Protein AF-A0A838Q111-F1 (afdb_monomer)

pLDDT: mean 85.46, std 13.31, range [51.09, 95.94]

Secondary structure (DSSP, 8-state):
---------HHHHHHHHHHHT-SSHHHHHHHHHHHHHHHHHHHHHS-TTGGG-

Solvent-accessible surface area (backbone atoms only — not comparable to full-atom values): 3382 Å² total; per-residue (Å²): 135,85,91,78,92,76,93,71,61,67,68,62,50,49,52,47,22,65,76,68,70,43,92,42,72,70,53,32,53,54,50,52,54,48,53,51,52,51,51,55,48,53,61,64,71,52,44,82,70,66,78,74,112

Structure (mmCIF, N/CA/C/O backbone):
data_AF-A0A838Q111-F1
#
_entry.id   AF-A0A838Q111-F1
#
loop_
_atom_site.group_PDB
_atom_site.id
_atom_site.type_symbol
_atom_site.label_atom_id
_atom_site.label_alt_id
_atom_site.label_comp_id
_atom_site.label_asym_id
_atom_site.label_entity_id
_atom_site.label_seq_id
_atom_site.pdbx_PDB_ins_code
_atom_site.Cartn_x
_atom_site.Cartn_y
_atom_site.Cartn_z
_atom_site.occupancy
_atom_site.B_iso_or_equiv
_atom_site.auth_seq_id
_atom_site.auth_comp_id
_atom_site.auth_asym_id
_atom_site.auth_atom_id
_atom_site.pdbx_PDB_model_num
ATOM 1 N N . MET A 1 1 ? -6.811 15.125 -7.726 1.00 58.53 1 MET A N 1
ATOM 2 C CA . MET A 1 1 ? -6.709 13.652 -7.846 1.00 58.53 1 MET A CA 1
ATOM 3 C C . MET A 1 1 ? -8.076 13.092 -8.203 1.00 58.53 1 MET A C 1
ATOM 5 O O . MET A 1 1 ? -9.054 13.500 -7.584 1.00 58.53 1 MET A O 1
ATOM 9 N N . ALA A 1 2 ? -8.150 12.199 -9.192 1.00 83.88 2 ALA A N 1
ATOM 10 C CA . ALA A 1 2 ? -9.375 11.462 -9.504 1.00 83.88 2 ALA A CA 1
ATOM 11 C C . ALA A 1 2 ? -9.575 10.330 -8.485 1.00 83.88 2 ALA A C 1
ATOM 13 O O . ALA A 1 2 ? -8.606 9.686 -8.086 1.00 83.88 2 ALA A O 1
ATOM 14 N N . LYS A 1 3 ? -10.817 10.089 -8.058 1.00 89.06 3 LYS A N 1
ATOM 15 C CA . LYS A 1 3 ? -11.139 8.982 -7.150 1.00 89.06 3 LYS A CA 1
ATOM 16 C C . LYS A 1 3 ? -11.315 7.708 -7.971 1.00 89.06 3 LYS A C 1
ATOM 18 O O . LYS A 1 3 ? -12.063 7.701 -8.946 1.00 89.06 3 LYS A O 1
ATOM 23 N N . ARG A 1 4 ? -10.615 6.649 -7.582 1.00 87.69 4 ARG A N 1
ATOM 24 C CA . ARG A 1 4 ? -10.750 5.306 -8.148 1.00 87.69 4 ARG A CA 1
ATOM 25 C C . ARG A 1 4 ? -11.108 4.360 -7.010 1.00 87.69 4 ARG A C 1
ATOM 27 O O . ARG A 1 4 ? -10.596 4.524 -5.907 1.00 87.69 4 ARG A O 1
ATOM 34 N N . LEU A 1 5 ? -12.009 3.428 -7.286 1.00 92.38 5 LEU A N 1
ATOM 35 C CA . LEU A 1 5 ? -12.379 2.357 -6.369 1.00 92.38 5 LEU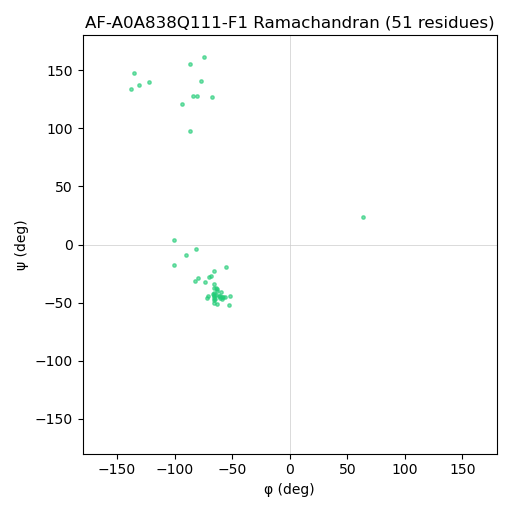 A CA 1
ATOM 36 C C . LEU A 1 5 ? -11.502 1.156 -6.725 1.00 92.38 5 LEU A C 1
ATOM 38 O O . LEU A 1 5 ? -11.481 0.746 -7.885 1.00 92.38 5 LEU A O 1
ATOM 42 N N . VAL A 1 6 ? -10.721 0.683 -5.760 1.00 89.06 6 VAL A N 1
ATOM 43 C CA . VAL A 1 6 ? -9.781 -0.431 -5.906 1.00 89.06 6 VAL A CA 1
ATOM 44 C C . VAL A 1 6 ? -9.913 -1.277 -4.651 1.00 89.06 6 VAL A C 1
ATOM 46 O O . VAL A 1 6 ? -9.950 -0.726 -3.552 1.00 89.06 6 VAL A O 1
ATOM 49 N N . GLU A 1 7 ? -10.009 -2.587 -4.822 1.00 93.62 7 GLU A N 1
ATOM 50 C CA . GLU A 1 7 ? -9.966 -3.528 -3.708 1.00 93.62 7 GLU A CA 1
ATOM 51 C C . GLU A 1 7 ? -8.507 -3.741 -3.306 1.00 93.62 7 GLU A C 1
ATOM 53 O O . GLU A 1 7 ? -7.648 -3.997 -4.153 1.00 93.62 7 GLU A O 1
ATOM 58 N N . ILE A 1 8 ? -8.222 -3.568 -2.020 1.00 91.94 8 ILE A N 1
ATOM 59 C CA . ILE A 1 8 ? -6.887 -3.693 -1.441 1.00 91.94 8 ILE A CA 1
ATOM 60 C C . ILE A 1 8 ? -7.031 -4.593 -0.222 1.00 91.94 8 ILE A C 1
ATOM 62 O O . ILE A 1 8 ? -7.984 -4.448 0.538 1.00 91.94 8 ILE A O 1
ATOM 66 N N . ASP A 1 9 ? -6.092 -5.515 -0.059 1.00 95.12 9 ASP A N 1
ATOM 67 C CA . ASP A 1 9 ? -6.010 -6.339 1.137 1.00 95.12 9 ASP A CA 1
ATOM 68 C C . ASP A 1 9 ? -5.638 -5.477 2.359 1.00 95.12 9 ASP A C 1
ATOM 70 O O . ASP A 1 9 ? -4.662 -4.722 2.320 1.00 95.12 9 ASP A O 1
ATOM 74 N N . ASP A 1 10 ? -6.437 -5.557 3.425 1.00 92.88 10 ASP A N 1
ATOM 75 C CA . ASP A 1 10 ? -6.262 -4.739 4.634 1.00 92.88 10 ASP A CA 1
ATOM 76 C C . ASP A 1 10 ? -4.962 -5.068 5.382 1.00 92.88 10 ASP A C 1
ATOM 78 O O . ASP A 1 10 ? -4.331 -4.168 5.940 1.00 92.88 10 ASP A O 1
ATOM 82 N N . ASP A 1 11 ? -4.524 -6.330 5.366 1.00 95.69 11 ASP A N 1
ATOM 83 C CA . ASP A 1 11 ? -3.289 -6.743 6.033 1.00 95.69 11 ASP A CA 1
ATOM 84 C C . ASP A 1 11 ? -2.068 -6.196 5.282 1.00 95.69 11 ASP A C 1
ATOM 86 O O . ASP A 1 11 ? -1.181 -5.579 5.876 1.00 95.69 11 ASP A O 1
ATOM 90 N N . LEU A 1 12 ? -2.076 -6.294 3.950 1.00 94.75 12 LEU A N 1
ATOM 91 C CA . LEU A 1 12 ? -1.069 -5.676 3.090 1.00 94.75 12 LEU A CA 1
AT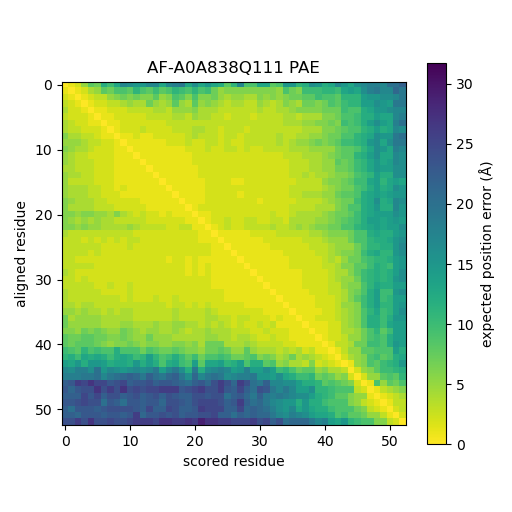OM 92 C C . LEU A 1 12 ? -1.031 -4.152 3.262 1.00 94.75 12 LEU A C 1
ATOM 94 O O . LEU A 1 12 ? 0.047 -3.552 3.285 1.00 94.75 12 LEU A O 1
ATOM 98 N N . LEU A 1 13 ? -2.197 -3.514 3.379 1.00 93.94 13 LEU A N 1
ATOM 99 C CA . LEU A 1 13 ? -2.299 -2.073 3.584 1.00 93.94 13 LEU A CA 1
ATOM 100 C C . LEU A 1 13 ? -1.719 -1.651 4.937 1.00 93.94 13 LEU A C 1
ATOM 102 O O . LEU A 1 13 ? -1.012 -0.644 5.007 1.00 93.94 13 LEU A O 1
ATOM 106 N N . GLU A 1 14 ? -1.980 -2.415 5.996 1.00 95.19 14 GLU A N 1
ATOM 107 C CA . GLU A 1 14 ? -1.411 -2.176 7.322 1.00 95.19 14 GLU A CA 1
ATOM 108 C C . GLU A 1 14 ? 0.110 -2.374 7.323 1.00 95.19 14 GLU A C 1
ATOM 110 O O . GLU A 1 14 ? 0.845 -1.515 7.813 1.00 95.19 14 GLU A O 1
ATOM 115 N N . GLN A 1 15 ? 0.612 -3.440 6.695 1.00 95.31 15 GLN A N 1
ATOM 116 C CA . GLN A 1 15 ? 2.052 -3.657 6.538 1.00 95.31 15 GLN A CA 1
ATOM 117 C C . GLN A 1 15 ? 2.720 -2.494 5.792 1.00 95.31 15 GLN A C 1
ATOM 119 O O . GLN A 1 15 ? 3.751 -1.978 6.231 1.00 95.31 15 GLN A O 1
ATOM 124 N N . ALA A 1 16 ? 2.116 -2.027 4.694 1.00 94.94 16 ALA A N 1
ATOM 125 C CA . ALA A 1 16 ? 2.607 -0.868 3.957 1.00 94.94 16 ALA A CA 1
ATOM 126 C C . ALA A 1 16 ? 2.567 0.405 4.815 1.00 94.94 16 ALA A C 1
ATOM 128 O O . ALA A 1 16 ? 3.508 1.198 4.795 1.00 94.94 16 ALA A O 1
ATOM 129 N N . ARG A 1 17 ? 1.511 0.599 5.612 1.00 95.69 17 ARG A N 1
ATOM 130 C CA . ARG A 1 17 ? 1.387 1.750 6.511 1.00 95.69 17 ARG A CA 1
ATOM 131 C C . ARG A 1 17 ? 2.500 1.769 7.554 1.00 95.69 17 ARG A C 1
ATOM 133 O O . ARG A 1 17 ? 3.094 2.827 7.764 1.00 95.69 17 ARG A O 1
ATOM 140 N N . GLN A 1 18 ? 2.796 0.619 8.157 1.00 95.81 18 GLN A N 1
ATOM 141 C CA . GLN A 1 18 ? 3.875 0.453 9.130 1.00 95.81 18 GLN A CA 1
ATOM 142 C C . GLN A 1 18 ? 5.252 0.667 8.495 1.00 95.81 18 GLN A C 1
ATOM 144 O O . GLN A 1 18 ? 6.060 1.414 9.043 1.00 95.81 18 GLN A O 1
ATOM 149 N N . ALA A 1 19 ? 5.504 0.070 7.327 1.00 94.88 19 ALA A N 1
ATOM 150 C CA . ALA A 1 19 ? 6.775 0.202 6.614 1.00 94.88 19 ALA A CA 1
ATOM 151 C C . ALA A 1 19 ? 7.058 1.650 6.181 1.00 94.88 19 ALA A C 1
ATOM 153 O O . ALA A 1 19 ? 8.194 2.110 6.264 1.00 94.88 19 ALA A O 1
ATOM 154 N N . LEU A 1 20 ? 6.021 2.373 5.750 1.00 93.44 20 LEU A N 1
ATOM 155 C CA . LEU A 1 20 ? 6.130 3.748 5.259 1.00 93.44 20 LEU A CA 1
ATOM 156 C C . LEU A 1 20 ? 5.962 4.808 6.361 1.00 93.44 20 LEU A C 1
ATOM 158 O O . LEU A 1 20 ? 6.159 5.993 6.100 1.00 93.44 20 LEU A O 1
ATOM 162 N N . GLY A 1 21 ? 5.560 4.418 7.577 1.00 95.75 21 GLY A N 1
ATOM 163 C CA . GLY A 1 21 ? 5.325 5.340 8.697 1.00 95.75 21 GLY A CA 1
ATOM 164 C C . GLY A 1 21 ? 4.189 6.345 8.463 1.00 95.75 21 GLY A C 1
ATOM 165 O O . GLY A 1 21 ? 4.174 7.425 9.050 1.00 95.75 21 GLY A O 1
ATOM 166 N N . THR A 1 22 ? 3.253 6.019 7.573 1.00 95.94 22 THR A N 1
ATOM 167 C CA . THR A 1 22 ? 2.183 6.937 7.138 1.00 95.94 22 THR A CA 1
ATOM 168 C C . THR A 1 22 ? 0.963 6.904 8.053 1.00 95.94 22 THR A C 1
ATOM 170 O O . THR A 1 22 ? 0.676 5.900 8.701 1.00 95.94 22 THR A O 1
ATOM 173 N N . SER A 1 23 ? 0.193 7.995 8.078 1.00 92.06 23 SER A N 1
ATOM 174 C CA . SER A 1 23 ? -0.969 8.119 8.979 1.00 92.06 23 SER A CA 1
ATOM 175 C C . SER A 1 23 ? -2.320 7.854 8.311 1.00 92.06 23 SER A C 1
ATOM 177 O O . SER A 1 23 ? -3.312 7.613 8.998 1.00 92.06 23 SER A O 1
ATOM 179 N N . THR A 1 24 ? -2.397 7.898 6.977 1.00 94.56 24 THR A N 1
ATOM 180 C CA . THR A 1 24 ? -3.664 7.716 6.246 1.00 94.56 24 THR A CA 1
ATOM 181 C C . THR A 1 24 ? -3.503 6.789 5.051 1.00 94.56 24 THR A C 1
ATOM 183 O O . THR A 1 24 ? -2.491 6.852 4.368 1.00 94.56 24 THR A O 1
ATOM 186 N N . ILE A 1 25 ? -4.551 6.027 4.719 1.00 92.62 25 ILE A N 1
ATOM 187 C CA . ILE A 1 25 ? -4.587 5.122 3.551 1.00 92.62 25 ILE A CA 1
ATOM 188 C C . ILE A 1 25 ? -4.185 5.851 2.264 1.00 92.62 25 ILE A C 1
ATOM 190 O O . ILE A 1 25 ? -3.391 5.360 1.468 1.00 92.62 25 ILE A O 1
ATOM 194 N N . LYS A 1 26 ? -4.712 7.066 2.068 1.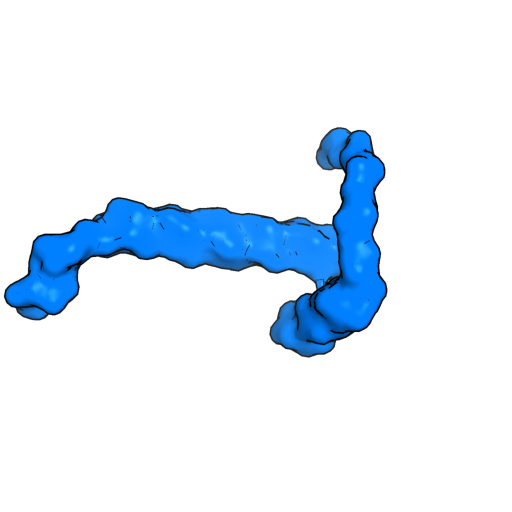00 93.38 26 LYS A N 1
ATOM 195 C CA . LYS A 1 26 ? -4.375 7.906 0.915 1.00 93.38 26 LYS A CA 1
ATOM 196 C C . LYS A 1 26 ? -2.874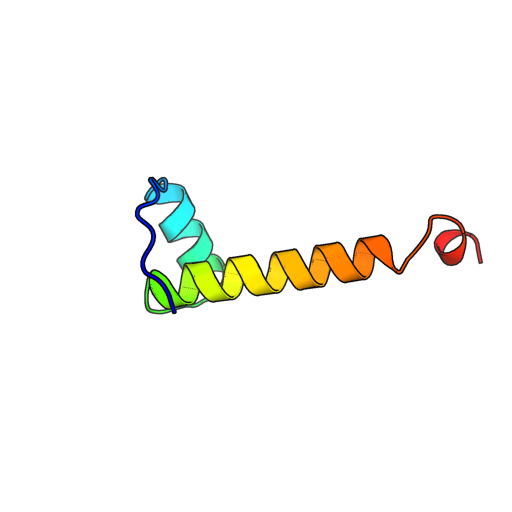 8.187 0.863 1.00 93.38 26 LYS A C 1
ATOM 198 O O . LYS A 1 26 ? -2.291 8.148 -0.213 1.00 93.38 26 LYS A O 1
ATOM 203 N N . GLU A 1 27 ? -2.277 8.540 1.993 1.00 94.44 27 GLU A N 1
ATOM 204 C CA . GLU A 1 27 ? -0.847 8.824 2.086 1.00 94.44 27 GLU A CA 1
ATOM 205 C C . GLU A 1 27 ? -0.027 7.561 1.823 1.00 94.44 27 GLU A C 1
ATOM 207 O O . GLU A 1 27 ? 0.823 7.591 0.943 1.00 94.44 27 GLU A O 1
ATOM 212 N N . THR A 1 28 ? -0.375 6.436 2.456 1.00 95.50 28 THR A N 1
ATOM 213 C CA . THR A 1 28 ? 0.258 5.127 2.232 1.00 95.50 28 THR A CA 1
ATOM 214 C C . THR A 1 28 ? 0.276 4.755 0.751 1.00 95.50 28 THR A C 1
ATOM 216 O O . THR A 1 28 ? 1.334 4.485 0.191 1.00 95.50 28 THR A O 1
ATOM 219 N N . VAL A 1 29 ? -0.883 4.807 0.085 1.00 93.81 29 VAL A N 1
ATOM 220 C CA . VAL A 1 29 ? -1.014 4.423 -1.328 1.00 93.81 29 VAL A CA 1
ATOM 221 C C . VAL A 1 29 ? -0.244 5.375 -2.242 1.00 93.81 29 VAL A C 1
ATOM 223 O O . VAL A 1 29 ? 0.438 4.923 -3.158 1.00 93.81 29 VAL A O 1
ATOM 226 N N . ASN A 1 30 ? -0.322 6.690 -2.014 1.00 94.31 30 ASN A N 1
ATOM 227 C CA . ASN A 1 30 ? 0.410 7.644 -2.853 1.00 94.31 30 ASN A CA 1
ATOM 228 C C . ASN A 1 30 ? 1.927 7.503 -2.685 1.00 94.31 30 ASN A C 1
ATOM 230 O O . ASN A 1 30 ? 2.641 7.531 -3.686 1.00 94.31 30 ASN A O 1
ATOM 234 N N . THR A 1 31 ? 2.409 7.332 -1.453 1.00 94.81 31 THR A N 1
ATOM 235 C CA . THR A 1 31 ? 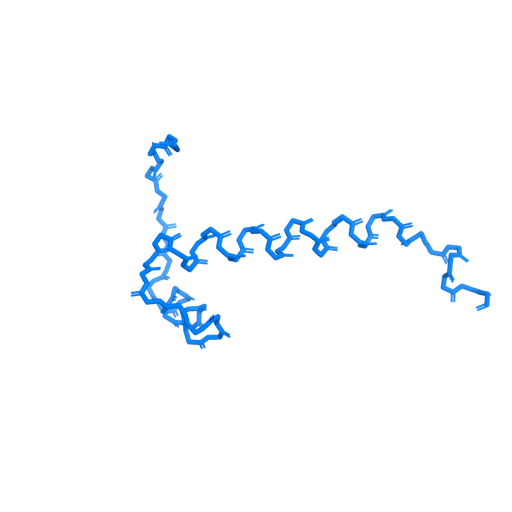3.836 7.143 -1.170 1.00 94.81 31 THR A CA 1
ATOM 236 C C . THR A 1 31 ? 4.341 5.839 -1.781 1.00 94.81 31 THR A C 1
ATOM 238 O O . THR A 1 31 ? 5.322 5.870 -2.518 1.00 94.81 31 THR A O 1
ATOM 241 N N . ALA A 1 32 ? 3.623 4.725 -1.597 1.00 94.19 32 ALA A N 1
ATOM 242 C CA . ALA A 1 32 ? 3.992 3.433 -2.176 1.00 94.19 32 ALA A CA 1
ATOM 243 C C . ALA A 1 32 ? 4.086 3.483 -3.712 1.00 94.19 32 ALA A C 1
ATOM 245 O O . ALA A 1 32 ? 5.063 3.023 -4.303 1.00 94.19 32 ALA A O 1
ATOM 246 N N . LEU A 1 33 ? 3.087 4.082 -4.375 1.00 93.06 33 LEU A N 1
ATOM 247 C CA . LEU A 1 33 ? 3.086 4.224 -5.834 1.00 93.06 33 LEU A CA 1
ATOM 248 C C . LEU A 1 33 ? 4.232 5.113 -6.324 1.00 93.06 33 LEU A C 1
ATOM 250 O O . LEU A 1 33 ? 4.820 4.837 -7.373 1.00 93.06 33 LEU A O 1
ATOM 254 N N . LEU A 1 34 ? 4.552 6.174 -5.584 1.00 93.19 34 LEU A N 1
ATOM 255 C CA . LEU A 1 34 ? 5.659 7.059 -5.915 1.00 93.19 34 LEU A CA 1
ATOM 256 C C . LEU A 1 34 ? 7.003 6.332 -5.796 1.00 93.19 34 LEU A C 1
ATOM 258 O O . LEU A 1 34 ? 7.781 6.362 -6.749 1.00 93.19 34 LEU A O 1
ATOM 262 N N . GLU A 1 35 ? 7.259 5.653 -4.676 1.00 92.69 35 GLU A N 1
ATOM 263 C CA . GLU A 1 35 ? 8.514 4.928 -4.449 1.00 92.69 35 GLU A CA 1
ATOM 264 C C . GLU A 1 35 ? 8.742 3.831 -5.488 1.00 92.69 35 GLU A C 1
ATOM 266 O O . GLU A 1 35 ? 9.824 3.759 -6.074 1.00 92.69 35 GLU A O 1
ATOM 271 N N . GLU A 1 36 ? 7.717 3.040 -5.810 1.00 91.88 36 GLU A N 1
ATOM 272 C CA . GLU A 1 36 ? 7.829 2.016 -6.852 1.00 91.88 36 GLU A CA 1
ATOM 273 C C . GLU A 1 36 ? 8.040 2.622 -8.243 1.00 91.88 36 GLU A C 1
ATOM 275 O O . GLU A 1 36 ? 8.832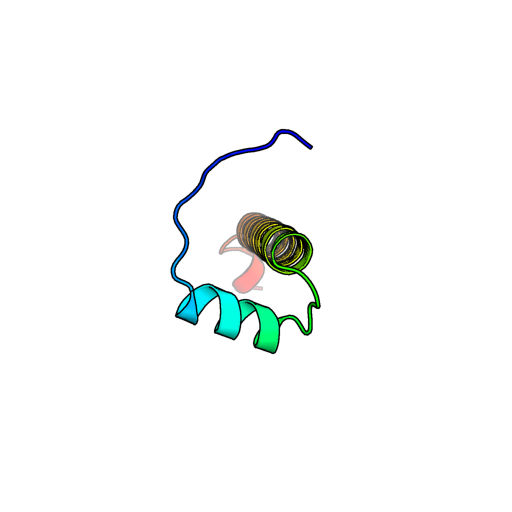 2.101 -9.031 1.00 91.88 36 GLU A O 1
ATOM 280 N N . THR A 1 37 ? 7.401 3.754 -8.554 1.00 91.00 37 THR A N 1
A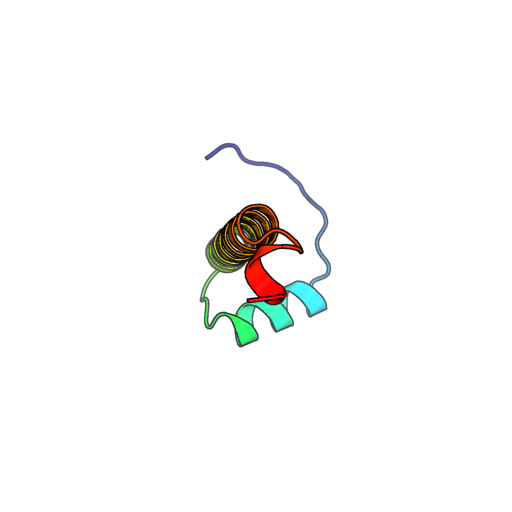TOM 281 C CA . THR A 1 37 ? 7.615 4.446 -9.836 1.00 91.00 37 THR A CA 1
ATOM 282 C C . THR A 1 37 ? 9.051 4.946 -9.956 1.00 91.00 37 THR A C 1
ATOM 284 O O . THR A 1 37 ? 9.678 4.778 -11.006 1.00 91.00 37 THR A O 1
ATOM 287 N N . VAL A 1 38 ? 9.591 5.521 -8.880 1.00 89.06 38 VAL A N 1
ATOM 288 C CA . VAL A 1 38 ? 10.980 5.978 -8.810 1.00 89.06 38 VAL A CA 1
ATOM 289 C C . VAL A 1 38 ? 11.919 4.783 -8.956 1.00 89.06 38 VAL A C 1
ATOM 291 O O . VAL A 1 38 ? 12.765 4.789 -9.848 1.00 89.06 38 VAL A O 1
ATOM 294 N N . ARG A 1 39 ? 11.728 3.711 -8.178 1.00 88.12 39 ARG A N 1
ATOM 295 C CA . ARG A 1 39 ? 12.535 2.483 -8.260 1.00 88.12 39 ARG A CA 1
ATOM 296 C C . ARG A 1 39 ? 12.527 1.884 -9.667 1.00 88.12 39 ARG A C 1
ATOM 298 O O . ARG A 1 39 ? 13.581 1.555 -10.208 1.00 88.12 39 ARG A O 1
ATOM 305 N N . ALA A 1 40 ? 11.359 1.809 -10.299 1.00 84.94 40 ALA A N 1
ATOM 306 C CA . ALA A 1 40 ? 11.213 1.314 -11.663 1.00 84.94 40 ALA A CA 1
ATOM 307 C C . ALA A 1 40 ? 11.837 2.244 -12.718 1.00 84.94 40 ALA A C 1
ATOM 309 O O . ALA A 1 40 ? 12.200 1.781 -13.801 1.00 84.94 40 ALA A O 1
ATOM 310 N N . ALA A 1 41 ? 11.936 3.549 -12.456 1.00 84.50 41 ALA A N 1
ATOM 311 C CA . ALA A 1 41 ? 12.668 4.479 -13.311 1.00 84.50 41 ALA A CA 1
ATOM 312 C C . ALA A 1 41 ? 14.18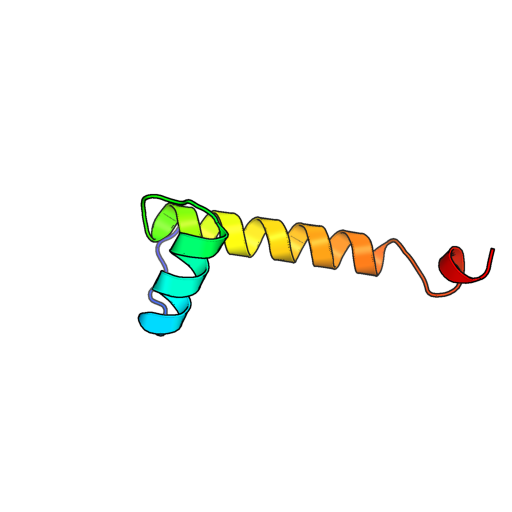4 4.263 -13.182 1.00 84.50 41 ALA A C 1
ATOM 314 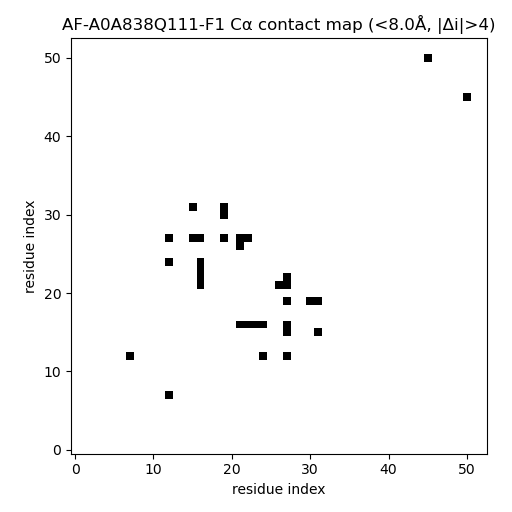O O . ALA A 1 41 ? 14.852 4.111 -14.203 1.00 84.50 41 ALA A O 1
ATOM 315 N N . TRP A 1 42 ? 14.700 4.129 -11.954 1.00 78.06 42 TRP A N 1
ATOM 316 C CA . TRP A 1 42 ? 16.116 3.839 -11.691 1.00 78.06 42 TRP A CA 1
ATOM 317 C C . TRP A 1 42 ? 16.570 2.509 -12.301 1.00 78.06 42 TRP A C 1
ATOM 319 O O . TRP A 1 42 ? 17.596 2.452 -12.977 1.00 78.06 42 TRP A O 1
ATOM 329 N N . CYS A 1 43 ? 15.792 1.436 -12.135 1.00 75.31 43 CYS A N 1
ATOM 330 C CA . CYS A 1 43 ? 16.109 0.143 -12.750 1.00 75.31 43 CYS A CA 1
ATOM 331 C C . CYS A 1 43 ? 16.039 0.167 -14.283 1.00 75.31 43 CYS A C 1
ATOM 333 O O . CYS A 1 43 ? 16.653 -0.676 -14.927 1.00 75.31 43 CYS A O 1
ATOM 335 N N . ARG A 1 44 ? 15.289 1.102 -14.881 1.00 68.50 44 ARG A N 1
ATOM 336 C CA . ARG A 1 44 ? 15.260 1.283 -16.339 1.00 68.50 44 ARG A CA 1
ATOM 337 C C . ARG A 1 44 ? 16.428 2.112 -16.853 1.00 68.50 44 ARG A C 1
ATOM 339 O O . ARG A 1 44 ? 16.859 1.883 -17.977 1.00 68.50 44 ARG A O 1
ATOM 346 N N . SER A 1 45 ? 16.922 3.062 -16.062 1.00 62.66 45 SER A N 1
ATOM 347 C CA . SER A 1 45 ? 18.063 3.895 -16.442 1.00 62.66 45 SER A CA 1
ATOM 348 C C . SER A 1 45 ? 19.406 3.195 -16.247 1.00 62.66 45 SER A C 1
ATOM 350 O O . SER A 1 45 ? 20.334 3.485 -16.988 1.00 62.66 45 SER A O 1
ATOM 352 N N . ILE A 1 46 ? 19.513 2.272 -15.286 1.00 61.75 46 ILE A N 1
ATOM 353 C CA . ILE A 1 46 ? 20.697 1.422 -15.123 1.00 61.75 46 ILE A CA 1
ATOM 354 C C . ILE A 1 46 ? 20.517 0.204 -16.025 1.00 61.75 46 ILE A C 1
ATOM 356 O O . ILE A 1 46 ? 19.823 -0.756 -15.686 1.00 61.75 46 ILE A O 1
ATOM 360 N N . THR A 1 47 ? 21.116 0.252 -17.209 1.00 64.94 47 THR A N 1
ATOM 361 C CA . THR A 1 47 ? 21.127 -0.905 -18.104 1.00 64.94 47 THR A CA 1
ATOM 362 C C . THR A 1 47 ? 22.104 -1.961 -17.579 1.00 64.94 47 THR A C 1
ATOM 364 O O . THR A 1 47 ? 22.993 -1.676 -16.778 1.00 64.94 47 THR A O 1
ATOM 367 N N . LYS A 1 48 ? 21.984 -3.217 -18.037 1.00 59.53 48 LYS A N 1
ATOM 368 C CA . LYS A 1 48 ? 22.956 -4.282 -17.698 1.00 59.53 48 LYS A CA 1
ATOM 369 C C . LYS A 1 48 ? 24.409 -3.910 -18.048 1.00 59.53 48 LYS A C 1
ATOM 371 O O . LYS A 1 48 ? 25.317 -4.551 -17.523 1.00 59.53 48 LYS A O 1
ATOM 376 N N . GLU A 1 49 ? 24.623 -2.931 -18.930 1.00 60.16 49 GLU A N 1
ATOM 377 C CA . GLU A 1 49 ? 25.948 -2.425 -19.304 1.00 60.16 49 GLU A CA 1
ATOM 378 C C . GLU A 1 49 ? 26.589 -1.559 -18.208 1.00 60.16 49 GLU A C 1
ATOM 380 O O . GLU A 1 49 ? 27.799 -1.648 -18.015 1.00 60.16 49 GLU A O 1
ATOM 385 N N . ASP A 1 50 ? 25.802 -0.821 -17.420 1.00 61.09 50 ASP A N 1
ATOM 386 C CA . ASP A 1 50 ? 26.302 0.028 -16.327 1.00 61.09 50 ASP A CA 1
ATOM 387 C C . ASP A 1 50 ? 26.836 -0.785 -15.134 1.00 61.09 50 ASP A C 1
ATOM 389 O O . ASP A 1 50 ? 27.742 -0.348 -14.432 1.00 61.09 50 ASP A O 1
ATOM 393 N N . LEU A 1 51 ? 26.319 -2.004 -14.927 1.00 60.38 51 LEU A N 1
ATOM 394 C CA . LEU A 1 51 ? 26.750 -2.926 -13.863 1.00 60.38 51 LEU A CA 1
ATOM 395 C C . LEU A 1 51 ? 28.018 -3.732 -14.207 1.00 60.38 51 LEU A C 1
ATOM 397 O O . LEU A 1 51 ? 28.481 -4.518 -13.381 1.00 60.38 51 LEU A O 1
ATOM 401 N N . ARG A 1 52 ? 28.562 -3.597 -15.425 1.00 62.16 52 ARG A N 1
ATOM 402 C CA . ARG A 1 52 ? 29.771 -4.316 -15.879 1.00 62.16 52 ARG A CA 1
ATOM 403 C C . ARG A 1 52 ? 31.054 -3.475 -15.835 1.00 62.16 52 ARG A C 1
ATOM 405 O O . ARG A 1 52 ? 32.080 -3.968 -16.307 1.00 62.16 52 ARG A O 1
ATOM 412 N N . ARG A 1 53 ? 31.004 -2.239 -15.330 1.00 51.09 53 ARG A N 1
ATOM 413 C CA . ARG A 1 53 ? 32.129 -1.293 -15.344 1.00 51.09 53 ARG A CA 1
ATOM 414 C C . ARG A 1 53 ? 32.764 -1.094 -13.975 1.00 51.09 53 ARG A C 1
ATOM 416 O O . ARG A 1 53 ? 32.017 -1.092 -12.976 1.00 51.09 53 ARG A O 1
#

Sequence (53 aa):
MAKRLVEIDDDLLEQARQALGTSTIKETVNTALLEETVRAAWCRSITKEDLRR

Mean predicted aligned error: 7.04 Å

Nearest PDB structures (foldseek):
  6a7v-assembly1_H  TM=8.273E-01  e=5.993E-01  Mycobacterium tuberculosis H37Rv
  7vp2-assembly1_B  TM=6.180E-01  e=3.382E+00  Arabidopsis thaliana
  7vp4-assembly1_B  TM=6.335E-01  e=3.884E+00  Arabidopsis thaliana
  7vp2-assembly1_A  TM=6.337E-01  e=8.913E+00  Arabidopsis thaliana
  5zkt-assembly1_A  TM=5.231E-01  e=8.317E+00  Oryza sativa Japonica Group

Foldseek 3Di:
DDDDDDDDDPVVLVVLCVVVVHDDSVCSVVVVVVVVVVVVVVVVVCDPVNVVD

Radius of gyration: 15.02 Å; Cα contacts (8 Å, |Δi|>4): 17; chains: 1; bounding box: 44×20×28 Å